Protein AF-A0A371FPD7-F1 (afdb_monomer_lite)

InterPro domains:
  IPR043128 Reverse transcriptase/Diguanylate cyclase domain [G3DSA:3.30.70.270] (1-68)
  IPR043502 DNA/RNA polymerase superfamily [SSF56672] (1-78)

Structure (mmCIF, N/CA/C/O backbone):
data_AF-A0A371FPD7-F1
#
_entry.id   AF-A0A371FPD7-F1
#
loop_
_atom_site.group_PDB
_atom_site.id
_atom_site.type_symbol
_atom_site.label_atom_id
_atom_site.label_alt_id
_atom_site.label_comp_id
_atom_site.label_asym_id
_atom_site.label_entity_id
_atom_site.label_seq_id
_atom_site.pdbx_PDB_ins_code
_atom_site.Cartn_x
_atom_site.Cartn_y
_atom_site.Cartn_z
_atom_site.occupancy
_atom_site.B_iso_or_equiv
_atom_site.auth_seq_id
_atom_site.auth_comp_id
_atom_site.auth_asym_id
_atom_site.auth_atom_id
_atom_site.pdbx_PDB_model_num
ATOM 1 N N . MET A 1 1 ? -3.638 7.652 -4.068 1.00 48.50 1 MET A N 1
ATOM 2 C CA . MET A 1 1 ? -2.335 6.984 -4.293 1.00 48.50 1 MET A CA 1
ATOM 3 C C . MET A 1 1 ? -1.193 8.016 -4.387 1.00 48.50 1 MET A C 1
ATOM 5 O O . MET A 1 1 ? -0.080 7.695 -4.786 1.00 48.50 1 MET A O 1
ATOM 9 N N . ASP A 1 2 ? -1.432 9.251 -3.926 1.00 49.75 2 ASP A N 1
ATOM 10 C CA . ASP A 1 2 ? -1.024 10.452 -4.681 1.00 49.75 2 ASP A CA 1
ATOM 11 C C . ASP A 1 2 ? 0.104 11.249 -4.016 1.00 49.75 2 ASP A C 1
ATOM 13 O O . ASP A 1 2 ? 0.236 12.450 -4.227 1.00 49.75 2 ASP A O 1
ATOM 17 N N . ARG A 1 3 ? 0.879 10.615 -3.129 1.00 53.72 3 ARG A N 1
ATOM 18 C CA . ARG A 1 3 ? 2.036 11.257 -2.470 1.00 53.72 3 ARG A CA 1
ATOM 19 C C . ARG A 1 3 ? 3.278 10.383 -2.397 1.00 53.72 3 ARG A C 1
ATOM 21 O O . ARG A 1 3 ? 4.376 10.912 -2.423 1.00 53.72 3 ARG A O 1
ATOM 28 N N . ILE A 1 4 ? 3.106 9.066 -2.321 1.00 54.44 4 ILE A N 1
ATOM 29 C CA . ILE A 1 4 ? 4.207 8.118 -2.081 1.00 54.44 4 ILE A CA 1
ATOM 30 C C . ILE A 1 4 ? 4.956 7.800 -3.383 1.00 54.44 4 ILE A C 1
ATOM 32 O O . ILE A 1 4 ? 6.146 7.514 -3.368 1.00 54.44 4 ILE A O 1
ATOM 36 N N . PHE A 1 5 ? 4.272 7.900 -4.525 1.00 60.59 5 PHE A N 1
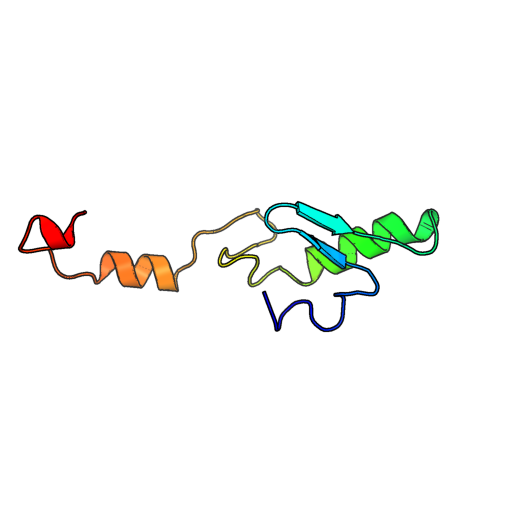ATOM 37 C CA . PHE A 1 5 ? 4.844 7.570 -5.828 1.00 60.59 5 PHE A CA 1
ATOM 38 C C . PHE A 1 5 ? 4.916 8.748 -6.788 1.00 60.59 5 PHE A C 1
ATOM 40 O O . PHE A 1 5 ? 5.211 8.521 -7.952 1.00 60.59 5 PHE A O 1
ATOM 47 N N . ASN A 1 6 ? 4.662 9.985 -6.355 1.00 60.00 6 ASN A N 1
ATOM 48 C CA . ASN A 1 6 ? 4.674 11.125 -7.283 1.00 60.00 6 ASN A CA 1
ATOM 49 C C . ASN A 1 6 ? 6.001 11.242 -8.040 1.00 60.00 6 ASN A C 1
ATOM 51 O O . ASN A 1 6 ? 5.992 11.536 -9.229 1.00 60.00 6 ASN A O 1
ATOM 55 N N . ASP A 1 7 ? 7.111 10.904 -7.384 1.00 64.56 7 ASP A N 1
ATOM 56 C CA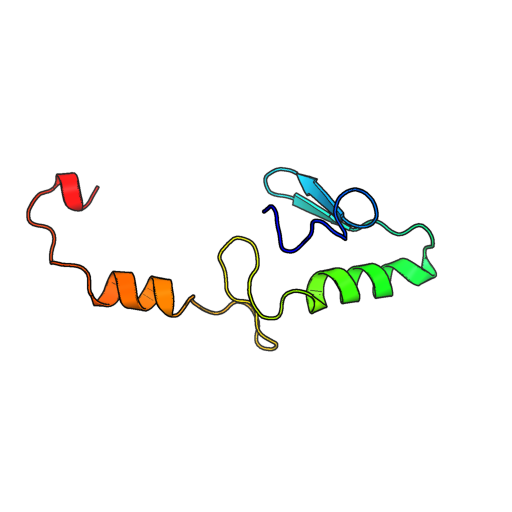 . ASP A 1 7 ? 8.443 10.969 -7.989 1.00 64.56 7 ASP A CA 1
ATOM 57 C C . ASP A 1 7 ? 8.726 9.797 -8.953 1.00 64.56 7 ASP A C 1
ATOM 59 O O . ASP A 1 7 ? 9.632 9.869 -9.784 1.00 64.56 7 ASP A O 1
ATOM 63 N N . HIS A 1 8 ? 7.940 8.715 -8.874 1.00 61.62 8 HIS A N 1
ATOM 64 C CA . HIS A 1 8 ? 8.124 7.484 -9.653 1.00 61.62 8 HIS A CA 1
ATOM 65 C C . HIS A 1 8 ? 7.009 7.240 -10.697 1.00 61.62 8 HIS A C 1
ATOM 67 O O . HIS A 1 8 ? 7.236 6.512 -11.674 1.00 61.62 8 HIS A O 1
ATOM 73 N N . ILE A 1 9 ? 5.826 7.849 -10.524 1.00 60.69 9 ILE A N 1
ATOM 74 C CA . ILE A 1 9 ? 4.661 7.759 -11.419 1.00 60.69 9 ILE A CA 1
ATOM 75 C C . ILE A 1 9 ? 4.988 8.426 -12.759 1.00 60.69 9 ILE A C 1
ATOM 77 O O . ILE A 1 9 ? 5.548 9.516 -12.823 1.00 60.69 9 ILE A O 1
ATOM 81 N N . GLY A 1 10 ? 4.654 7.742 -13.855 1.00 60.91 10 GLY A N 1
ATOM 82 C CA . GLY A 1 10 ? 4.871 8.203 -15.230 1.00 60.91 10 GLY A CA 1
ATOM 83 C C . GLY A 1 10 ? 6.245 7.844 -15.806 1.00 60.91 10 GLY A C 1
ATOM 84 O O . GLY A 1 10 ? 6.352 7.590 -17.006 1.00 60.91 10 GLY A O 1
ATOM 85 N N . ASN A 1 11 ? 7.284 7.728 -14.970 1.00 71.31 11 ASN A N 1
ATOM 86 C CA . ASN A 1 11 ? 8.645 7.412 -15.424 1.00 71.31 11 ASN A CA 1
ATOM 87 C C . ASN A 1 11 ? 9.015 5.930 -15.212 1.00 71.31 11 ASN A C 1
ATOM 89 O O . ASN A 1 11 ? 9.474 5.270 -16.145 1.00 71.31 11 ASN A O 1
ATOM 93 N N . GLN A 1 12 ? 8.786 5.389 -14.009 1.00 67.62 12 GLN A N 1
ATOM 94 C CA . GLN A 1 12 ? 9.105 3.994 -13.656 1.00 67.62 12 GLN A CA 1
ATOM 95 C C . GLN A 1 12 ? 7.880 3.169 -13.260 1.00 67.62 12 GLN A C 1
ATOM 97 O O . GLN A 1 12 ? 7.922 1.946 -13.359 1.00 67.62 12 GLN A O 1
ATOM 102 N N . VAL A 1 13 ? 6.788 3.811 -12.847 1.00 75.38 13 VAL A N 1
ATOM 103 C CA . VAL A 1 13 ? 5.553 3.144 -12.428 1.00 75.38 13 VAL A CA 1
ATOM 104 C C . VAL A 1 13 ? 4.375 3.690 -13.223 1.00 75.38 13 VAL A C 1
ATOM 106 O O . VAL A 1 13 ? 4.166 4.900 -13.289 1.00 75.38 13 VAL A O 1
ATOM 109 N N . GLU A 1 14 ? 3.590 2.788 -13.797 1.00 80.56 14 GLU A N 1
ATOM 110 C CA . GLU A 1 14 ? 2.234 3.050 -14.270 1.00 80.56 14 GLU A CA 1
ATOM 111 C C . GLU A 1 14 ? 1.255 2.292 -13.386 1.00 80.56 14 GLU A C 1
ATOM 113 O O . GLU A 1 14 ? 1.495 1.135 -13.044 1.00 80.56 14 GLU A O 1
ATOM 118 N N . VAL A 1 15 ? 0.160 2.943 -13.005 1.00 73.88 15 VAL A N 1
ATOM 119 C CA . VAL A 1 15 ? -0.867 2.305 -12.190 1.00 73.88 15 VAL A CA 1
ATOM 120 C C . VAL A 1 15 ? -2.191 2.344 -12.926 1.00 73.88 15 VAL A C 1
ATOM 122 O O . VAL A 1 15 ? -2.680 3.407 -13.302 1.00 73.88 15 VAL A O 1
ATOM 125 N N . TYR A 1 16 ? -2.748 1.160 -13.108 1.00 79.50 16 TYR A N 1
ATOM 126 C CA . TYR A 1 16 ? -4.113 0.891 -13.515 1.00 79.50 16 TYR A CA 1
ATOM 127 C C . TYR A 1 16 ? -4.869 0.449 -12.258 1.00 79.50 16 TYR A C 1
ATOM 129 O O . TYR A 1 16 ? -4.242 0.014 -11.299 1.00 79.50 16 TYR A O 1
ATOM 137 N N . VAL A 1 17 ? -6.193 0.609 -12.232 1.00 76.31 17 VAL A N 1
ATOM 138 C CA . VAL A 1 17 ? -7.044 0.480 -11.026 1.00 76.31 17 VAL A CA 1
ATOM 139 C C . VAL A 1 17 ? -6.579 -0.615 -10.052 1.00 76.31 17 VAL A C 1
ATOM 141 O O . VAL A 1 17 ? -6.332 -0.303 -8.887 1.00 76.31 17 VAL A O 1
ATOM 144 N N . ASP A 1 18 ? -6.368 -1.834 -10.555 1.00 72.94 18 ASP A N 1
ATOM 145 C CA . ASP A 1 18 ? -5.907 -2.978 -9.759 1.00 72.94 18 ASP A CA 1
ATOM 146 C C . ASP A 1 18 ? -4.450 -3.394 -10.041 1.00 72.94 18 ASP A C 1
ATOM 148 O O . ASP A 1 18 ? -3.832 -4.085 -9.229 1.00 72.94 18 ASP A O 1
ATOM 152 N N . ASP A 1 19 ? -3.869 -2.934 -11.152 1.00 77.94 19 ASP A N 1
ATOM 153 C CA . ASP A 1 19 ? -2.566 -3.385 -11.638 1.00 77.94 19 ASP A CA 1
ATOM 154 C C . ASP A 1 19 ? -1.508 -2.285 -11.567 1.00 77.94 19 ASP A C 1
ATOM 156 O O . ASP A 1 19 ? -1.664 -1.183 -12.090 1.00 77.94 19 ASP A O 1
ATOM 160 N N . MET A 1 20 ? -0.355 -2.612 -10.991 1.00 81.06 20 MET A N 1
ATOM 161 C CA . MET A 1 20 ? 0.803 -1.725 -10.972 1.00 81.06 20 MET A CA 1
ATOM 162 C C . MET A 1 20 ? 1.889 -2.271 -11.901 1.00 81.06 20 MET A C 1
ATOM 164 O O . MET A 1 20 ? 2.514 -3.292 -11.617 1.00 81.06 20 MET A O 1
ATOM 168 N N . VAL A 1 21 ? 2.133 -1.572 -13.008 1.00 84.06 21 VAL A N 1
ATOM 169 C CA . VAL A 1 21 ? 3.141 -1.922 -14.011 1.00 84.06 21 VAL A CA 1
ATOM 170 C C . VAL A 1 21 ? 4.427 -1.158 -13.717 1.00 84.06 21 VAL A C 1
ATOM 172 O O . VAL A 1 21 ? 4.464 0.072 -13.729 1.00 84.06 21 VAL A O 1
ATOM 175 N N . ILE A 1 22 ? 5.513 -1.889 -13.478 1.00 84.81 22 ILE A N 1
ATOM 176 C CA . ILE A 1 22 ? 6.838 -1.301 -13.267 1.00 84.81 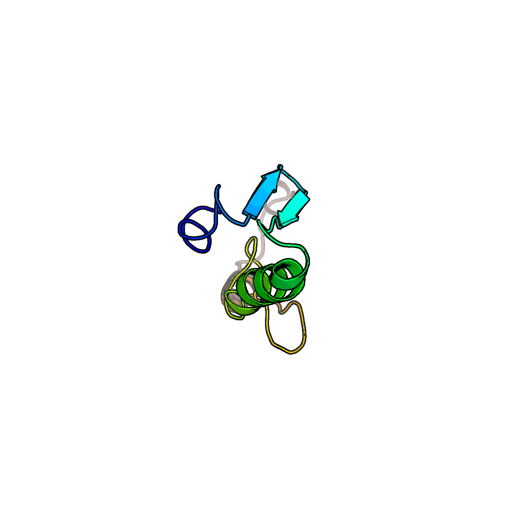22 ILE A CA 1
ATOM 177 C C . ILE A 1 22 ? 7.609 -1.387 -14.582 1.00 84.81 22 ILE A C 1
ATOM 179 O O . ILE A 1 22 ? 7.766 -2.461 -15.158 1.00 84.81 22 ILE A O 1
ATOM 183 N N . LYS A 1 23 ? 8.096 -0.249 -15.070 1.00 84.88 23 LYS A N 1
ATOM 184 C CA . LYS A 1 23 ? 8.820 -0.113 -16.336 1.00 84.88 23 LYS A CA 1
ATOM 185 C C . LYS A 1 23 ? 10.279 0.242 -16.074 1.00 84.88 23 LYS A C 1
ATOM 187 O O . LYS A 1 23 ? 10.612 0.918 -15.104 1.00 84.88 23 LYS A O 1
ATOM 192 N N . SER A 1 24 ? 11.166 -0.168 -16.976 1.00 84.81 24 SER A N 1
ATOM 193 C CA . SER A 1 24 ? 12.569 0.254 -16.960 1.00 84.81 24 SER A CA 1
ATOM 194 C C . SER A 1 24 ? 13.070 0.516 -18.374 1.00 84.81 24 SER A C 1
ATOM 196 O O . SER A 1 24 ? 12.723 -0.211 -19.302 1.00 84.81 24 SER A O 1
ATOM 198 N N . LYS A 1 25 ? 13.912 1.543 -18.542 1.00 83.31 25 LYS A N 1
ATOM 199 C CA . LYS A 1 25 ? 14.494 1.911 -19.848 1.00 83.31 25 LYS A CA 1
ATOM 200 C C . LYS A 1 25 ? 15.502 0.878 -20.353 1.00 83.31 25 LYS A C 1
ATOM 202 O O . LYS A 1 25 ? 15.754 0.790 -21.549 1.00 83.31 25 LYS A O 1
ATOM 207 N N . MET A 1 26 ? 16.102 0.109 -19.443 1.00 81.12 26 MET A N 1
ATOM 208 C CA . MET A 1 26 ? 17.115 -0.894 -19.756 1.00 81.12 26 MET A CA 1
ATOM 209 C C . MET A 1 26 ? 16.781 -2.212 -19.069 1.00 81.12 26 MET A C 1
ATOM 211 O O . MET A 1 26 ? 16.504 -2.236 -17.873 1.00 81.12 26 MET A O 1
ATOM 215 N N . LYS A 1 27 ? 16.932 -3.333 -19.783 1.00 76.56 27 LYS A N 1
ATOM 216 C CA . LYS A 1 27 ? 16.670 -4.677 -19.239 1.00 76.56 27 LYS A CA 1
ATOM 217 C C . LYS A 1 27 ? 17.452 -4.966 -17.948 1.00 76.56 27 LYS A C 1
ATOM 219 O O . LYS A 1 27 ? 16.894 -5.503 -17.001 1.00 76.56 27 LYS A O 1
ATOM 224 N N . ARG A 1 28 ? 18.726 -4.551 -17.882 1.00 82.31 28 ARG A N 1
ATOM 225 C CA . ARG A 1 28 ? 19.576 -4.701 -16.681 1.00 82.31 28 ARG A CA 1
ATOM 226 C C . ARG A 1 28 ? 19.125 -3.832 -15.501 1.00 82.31 28 ARG A C 1
ATOM 228 O O . ARG A 1 28 ? 19.345 -4.209 -14.360 1.00 82.31 28 ARG A O 1
ATOM 235 N N . GLY A 1 29 ? 18.478 -2.699 -15.772 1.00 80.31 29 GLY A N 1
ATOM 236 C CA . GLY A 1 29 ? 17.962 -1.792 -14.747 1.00 80.31 29 GLY A CA 1
ATOM 237 C C . GLY A 1 29 ? 16.619 -2.228 -14.168 1.00 80.31 29 GLY A C 1
ATOM 238 O O . GLY A 1 29 ? 16.194 -1.678 -13.160 1.00 80.31 29 GLY A O 1
ATOM 239 N N . HIS A 1 30 ? 15.952 -3.220 -14.766 1.00 82.75 30 HIS A N 1
ATOM 240 C CA . HIS A 1 30 ? 14.592 -3.580 -14.381 1.00 82.75 30 HIS A CA 1
ATOM 241 C C . HIS A 1 30 ? 14.498 -4.122 -12.953 1.00 82.75 30 HIS A C 1
ATOM 243 O O . HIS A 1 30 ? 13.604 -3.723 -12.214 1.00 82.75 30 HIS A O 1
ATOM 249 N N . VAL A 1 31 ? 15.470 -4.935 -12.528 1.00 80.94 31 VAL A N 1
ATOM 250 C CA . VAL A 1 31 ? 15.549 -5.426 -11.142 1.00 80.94 31 VAL A CA 1
ATOM 251 C C . VAL A 1 31 ? 15.725 -4.266 -10.162 1.00 80.94 31 VAL A C 1
ATOM 253 O O . VAL A 1 31 ? 15.042 -4.214 -9.148 1.00 80.94 31 VAL A O 1
ATOM 256 N N . SER A 1 32 ? 16.580 -3.294 -10.489 1.00 81.00 32 SER A N 1
ATOM 257 C CA . SER A 1 32 ? 16.787 -2.104 -9.654 1.00 81.00 32 SER A CA 1
ATOM 258 C C . SER A 1 32 ? 15.530 -1.228 -9.576 1.00 81.00 32 SER A C 1
ATOM 260 O O . SER A 1 32 ? 15.184 -0.763 -8.493 1.00 81.00 32 SER A O 1
ATOM 262 N N . SER A 1 33 ? 14.799 -1.066 -10.686 1.00 78.31 33 SER A N 1
ATOM 263 C CA . SER A 1 33 ? 13.507 -0.366 -10.706 1.00 78.31 33 SER A CA 1
ATOM 264 C C . SER A 1 33 ? 12.456 -1.074 -9.848 1.00 78.31 33 SER A C 1
ATOM 266 O O . SER A 1 33 ? 11.730 -0.413 -9.115 1.00 78.31 33 SER A O 1
ATOM 268 N N . LEU A 1 34 ? 12.391 -2.411 -9.893 1.00 78.56 34 LEU A N 1
ATOM 269 C CA . LEU A 1 34 ? 11.510 -3.184 -9.015 1.00 78.56 34 LEU A CA 1
ATOM 270 C C . LEU A 1 34 ? 11.880 -2.949 -7.548 1.00 78.56 34 LEU A C 1
ATOM 272 O O . LEU A 1 34 ? 11.024 -2.543 -6.768 1.00 78.56 34 LEU A O 1
ATOM 276 N N . VAL A 1 35 ? 13.152 -3.138 -7.189 1.00 78.12 35 VAL A N 1
ATOM 277 C CA . VAL A 1 35 ? 13.630 -2.961 -5.812 1.00 78.12 35 VAL A CA 1
ATOM 278 C C . VAL A 1 35 ? 13.303 -1.562 -5.304 1.00 78.12 35 VAL A C 1
ATOM 280 O O . VAL A 1 35 ? 12.598 -1.459 -4.315 1.00 78.12 35 VAL A O 1
ATOM 283 N N . SER A 1 36 ? 13.669 -0.498 -6.020 1.00 75.75 36 SER A N 1
ATOM 284 C CA . SER A 1 36 ? 13.372 0.883 -5.611 1.00 75.75 36 SER A CA 1
ATOM 285 C C . SER A 1 36 ? 11.876 1.117 -5.363 1.00 75.75 36 SER A C 1
ATOM 287 O O . SER A 1 36 ? 11.489 1.666 -4.335 1.00 75.75 36 SER A O 1
ATOM 289 N N . VAL A 1 37 ? 11.012 0.633 -6.254 1.00 73.12 37 VAL A N 1
ATOM 290 C CA . VAL A 1 37 ? 9.563 0.824 -6.134 1.00 73.12 37 VAL A CA 1
ATOM 291 C C . VAL A 1 37 ? 8.961 0.010 -4.980 1.00 73.12 37 VAL A C 1
ATOM 293 O O . VAL A 1 37 ? 7.979 0.439 -4.374 1.00 73.12 37 VAL A O 1
ATOM 296 N N . PHE A 1 38 ? 9.490 -1.173 -4.658 1.00 72.06 38 PHE A N 1
ATOM 297 C CA . PHE A 1 38 ? 9.042 -1.981 -3.512 1.00 72.06 38 PHE A CA 1
ATOM 298 C C . PHE A 1 38 ? 9.689 -1.560 -2.180 1.00 72.06 38 PHE A C 1
ATOM 300 O O . PHE A 1 38 ? 9.037 -1.650 -1.146 1.00 72.06 38 PHE A O 1
ATOM 307 N N . GLU A 1 39 ? 10.915 -1.046 -2.202 1.00 67.38 39 GLU A N 1
ATOM 308 C CA . GLU A 1 39 ? 11.711 -0.663 -1.030 1.00 67.38 39 GLU A CA 1
ATOM 309 C C . GLU A 1 39 ? 11.340 0.727 -0.492 1.00 67.38 39 GLU A C 1
ATOM 311 O O . GLU A 1 39 ? 11.359 0.937 0.717 1.00 67.38 39 GLU A O 1
ATOM 316 N N . VAL A 1 40 ? 10.856 1.638 -1.352 1.00 61.56 40 VAL A N 1
ATOM 317 C CA . VAL A 1 40 ? 10.233 2.918 -0.941 1.00 61.56 40 VAL A CA 1
ATOM 318 C C . VAL A 1 40 ? 8.995 2.710 -0.048 1.00 61.56 40 VAL A C 1
ATOM 320 O O . VAL A 1 40 ? 8.513 3.657 0.561 1.00 61.56 40 VAL A O 1
ATOM 323 N N . ARG A 1 41 ? 8.471 1.482 0.073 1.00 56.91 41 ARG A N 1
ATOM 324 C CA . ARG A 1 41 ? 7.209 1.180 0.759 1.00 56.91 41 ARG A CA 1
ATOM 325 C C . ARG A 1 41 ? 7.359 0.327 2.020 1.00 56.91 41 ARG A C 1
ATOM 327 O O . ARG A 1 41 ? 6.574 -0.593 2.196 1.00 56.91 41 ARG A O 1
ATOM 334 N N . ALA A 1 42 ? 8.310 0.580 2.911 1.00 55.53 42 ALA A N 1
ATOM 335 C CA . ALA A 1 42 ? 8.327 -0.108 4.216 1.00 55.53 42 ALA A CA 1
ATOM 336 C C . ALA A 1 42 ? 7.364 0.518 5.258 1.00 55.53 42 ALA A C 1
ATOM 338 O O . ALA A 1 42 ? 7.428 0.210 6.447 1.00 55.53 42 ALA A O 1
ATOM 339 N N . ASP A 1 43 ? 6.495 1.436 4.837 1.00 60.47 43 ASP A N 1
ATOM 340 C CA . ASP A 1 43 ? 5.696 2.281 5.722 1.00 60.47 43 ASP A CA 1
ATOM 341 C C . ASP A 1 43 ? 4.215 2.396 5.305 1.00 60.47 43 ASP A C 1
ATOM 343 O O . ASP A 1 43 ? 3.346 2.371 6.188 1.00 60.47 43 ASP A O 1
ATOM 347 N N . LYS A 1 44 ? 3.862 2.457 4.003 1.00 65.12 44 LYS A N 1
ATOM 348 C CA . LYS A 1 44 ? 2.449 2.357 3.552 1.00 65.12 44 LYS A CA 1
ATOM 349 C C . LYS A 1 44 ? 2.254 2.110 2.042 1.00 65.12 44 LYS A C 1
ATOM 351 O O . LYS A 1 44 ? 2.738 2.880 1.221 1.00 65.12 44 LYS A O 1
ATOM 356 N N . PHE A 1 45 ? 1.414 1.146 1.649 1.00 69.38 45 PHE A N 1
ATOM 357 C CA . PHE A 1 45 ? 0.988 0.932 0.251 1.00 69.38 45 PHE A CA 1
ATOM 358 C C . PHE A 1 45 ? -0.502 0.606 0.147 1.00 69.38 45 PHE A C 1
ATOM 360 O O . PHE A 1 45 ? -0.987 -0.242 0.883 1.00 69.38 45 PHE A O 1
ATOM 367 N N . LEU A 1 46 ? -1.246 1.287 -0.737 1.00 66.81 46 LEU A N 1
ATOM 368 C CA . LEU A 1 46 ? -2.701 1.094 -0.933 1.00 66.81 46 LEU A CA 1
ATOM 369 C C . LEU A 1 46 ? -3.526 1.073 0.374 1.00 66.81 46 LEU A C 1
ATOM 371 O O . LEU A 1 46 ? -4.577 0.453 0.471 1.00 66.81 46 LEU A O 1
ATOM 375 N N . GLY A 1 47 ? -3.053 1.766 1.415 1.00 64.94 47 GLY A N 1
ATOM 376 C CA . GLY A 1 47 ? -3.711 1.782 2.725 1.00 64.94 47 GLY A CA 1
ATOM 377 C C . GLY A 1 47 ? -3.380 0.601 3.648 1.00 64.94 47 GLY A C 1
ATOM 378 O O . GLY A 1 47 ? -3.941 0.557 4.750 1.00 64.94 47 GLY A O 1
ATOM 379 N N . PHE A 1 48 ? -2.466 -0.278 3.240 1.00 68.69 48 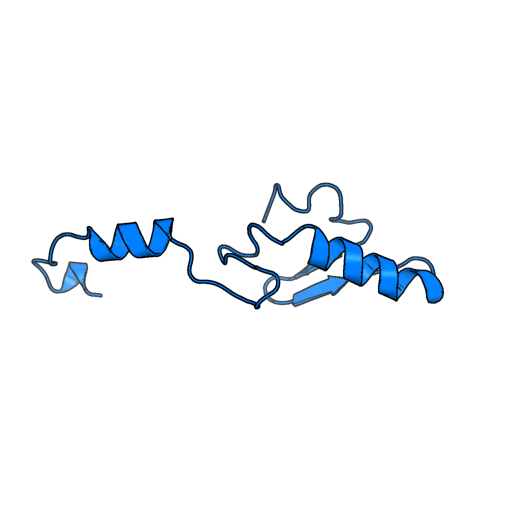PHE A N 1
ATOM 380 C CA . PHE A 1 48 ? -1.823 -1.325 4.033 1.00 68.69 48 PHE A CA 1
ATOM 381 C C . PHE A 1 48 ? -0.457 -0.863 4.544 1.00 68.69 48 PHE A C 1
ATOM 383 O O . PHE A 1 48 ? 0.170 0.009 3.941 1.00 68.69 48 PHE A O 1
ATOM 390 N N . VAL A 1 49 ? -0.015 -1.420 5.670 1.00 78.50 49 VAL A N 1
ATOM 391 C CA . VAL A 1 49 ? 1.361 -1.256 6.150 1.00 78.50 49 VAL A CA 1
ATOM 392 C C . VAL A 1 49 ? 2.165 -2.405 5.563 1.00 78.50 49 VAL A C 1
ATOM 394 O O . VAL A 1 49 ? 1.701 -3.539 5.550 1.00 78.50 49 VAL A O 1
ATOM 397 N N . LEU A 1 50 ? 3.332 -2.107 5.019 1.00 74.81 50 LEU A N 1
ATOM 398 C CA . LEU A 1 50 ? 4.234 -3.103 4.460 1.00 74.81 50 LEU A CA 1
ATOM 399 C C . LEU A 1 50 ? 5.495 -3.084 5.306 1.00 74.81 50 LEU A C 1
ATOM 401 O O . LEU A 1 50 ? 6.027 -2.017 5.564 1.00 74.81 50 LEU A O 1
ATOM 405 N N . THR A 1 51 ? 5.973 -4.237 5.740 1.00 72.19 51 THR A N 1
ATOM 406 C CA 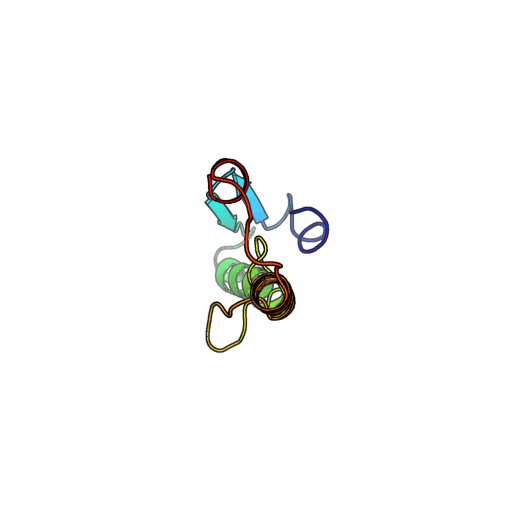. THR A 1 51 ? 7.232 -4.373 6.471 1.00 72.19 51 THR A CA 1
ATOM 407 C C . THR A 1 51 ? 8.114 -5.393 5.765 1.00 72.19 51 THR A C 1
ATOM 409 O O . THR A 1 51 ? 7.686 -6.068 4.828 1.00 72.19 51 THR A O 1
ATOM 412 N N . GLN A 1 52 ? 9.348 -5.573 6.241 1.00 69.31 52 GLN A N 1
ATOM 413 C CA . GLN A 1 52 ? 10.218 -6.652 5.752 1.00 69.31 52 GLN A CA 1
ATOM 414 C C . GLN A 1 52 ? 9.597 -8.053 5.928 1.00 69.31 52 GLN A C 1
ATOM 416 O O . GLN A 1 52 ? 10.041 -8.997 5.282 1.00 69.31 52 GLN A O 1
ATOM 421 N N . ARG A 1 53 ? 8.573 -8.202 6.785 1.00 76.31 53 ARG A N 1
ATOM 422 C CA . ARG A 1 53 ? 7.848 -9.463 7.012 1.00 76.31 53 ARG A CA 1
ATOM 423 C C . ARG A 1 53 ? 6.632 -9.643 6.096 1.00 76.31 53 ARG A C 1
ATOM 425 O O . ARG A 1 53 ? 6.043 -10.720 6.104 1.00 76.31 53 ARG A O 1
ATOM 432 N N . GLY A 1 54 ? 6.255 -8.627 5.317 1.00 74.62 54 GLY A N 1
ATOM 433 C CA . GLY A 1 54 ? 5.108 -8.657 4.410 1.00 74.62 54 GLY A CA 1
ATOM 434 C C . GLY A 1 54 ? 4.059 -7.591 4.729 1.00 74.62 54 GLY A C 1
ATOM 435 O O . GLY A 1 54 ? 4.386 -6.485 5.150 1.00 74.62 54 GLY A O 1
ATOM 436 N N . ILE A 1 55 ? 2.786 -7.905 4.481 1.00 81.75 55 ILE A N 1
ATOM 437 C CA . ILE A 1 55 ? 1.663 -6.996 4.743 1.00 81.75 55 ILE A CA 1
ATOM 438 C C . ILE A 1 55 ? 1.288 -7.074 6.225 1.00 81.75 55 ILE A C 1
ATOM 440 O O . ILE A 1 55 ? 0.930 -8.139 6.722 1.00 81.75 55 ILE A O 1
ATOM 444 N N . GLU A 1 56 ? 1.309 -5.937 6.914 1.00 82.94 56 GLU A N 1
ATOM 445 C CA . GLU A 1 56 ? 0.894 -5.807 8.306 1.00 82.94 56 GLU A CA 1
ATOM 446 C C . GLU A 1 56 ? -0.405 -5.003 8.444 1.00 82.94 56 GLU A C 1
ATOM 448 O O . GLU A 1 56 ? -0.721 -4.085 7.672 1.00 82.94 56 GLU A O 1
ATOM 453 N N . ALA A 1 57 ? -1.182 -5.359 9.468 1.00 82.69 57 ALA A N 1
ATOM 454 C CA . ALA A 1 57 ? -2.389 -4.637 9.823 1.00 82.69 57 ALA A CA 1
ATOM 455 C C . ALA A 1 57 ? -2.032 -3.210 10.255 1.00 82.69 57 ALA A C 1
ATOM 457 O O . ALA A 1 57 ? -1.097 -2.983 11.020 1.00 82.69 57 ALA A O 1
ATOM 458 N N . ASN A 1 58 ? -2.790 -2.223 9.777 1.00 83.88 58 ASN A N 1
ATOM 459 C CA . ASN A 1 58 ? -2.536 -0.840 10.153 1.00 83.88 58 ASN A CA 1
ATOM 460 C C . ASN A 1 58 ? -2.971 -0.605 11.613 1.00 83.88 58 ASN A C 1
ATOM 462 O O . ASN A 1 58 ? -4.179 -0.606 11.868 1.00 83.88 58 ASN A O 1
ATOM 466 N N . PRO A 1 59 ? -2.051 -0.301 12.549 1.00 83.81 59 PRO A N 1
ATOM 467 C CA . PRO A 1 59 ? -2.385 -0.188 13.968 1.00 83.81 59 PRO A CA 1
ATOM 468 C C . PRO A 1 59 ? -3.404 0.922 14.249 1.00 83.81 59 PRO A C 1
ATOM 470 O O . PRO A 1 59 ? -4.240 0.776 15.133 1.00 83.81 59 PRO A O 1
ATOM 473 N N . LYS A 1 60 ? -3.425 1.998 13.448 1.00 85.38 60 LYS A N 1
ATOM 474 C CA . LYS A 1 60 ? -4.433 3.064 13.577 1.00 85.38 60 LYS A CA 1
ATOM 475 C C . LYS A 1 60 ? -5.828 2.582 13.178 1.00 85.38 60 LYS A C 1
ATOM 477 O O . LYS A 1 60 ? -6.798 2.929 13.842 1.00 85.38 60 LYS A O 1
ATOM 482 N N . LYS A 1 61 ? -5.939 1.776 12.113 1.00 86.50 61 LYS A N 1
ATOM 483 C CA . LYS A 1 61 ? -7.222 1.176 11.704 1.00 86.50 61 LYS A CA 1
ATOM 484 C C . LYS A 1 61 ? -7.687 0.142 12.730 1.00 86.50 61 LYS A C 1
ATOM 486 O O . LYS A 1 61 ? -8.854 0.156 13.099 1.00 86.50 61 LYS A O 1
ATOM 491 N N . CYS A 1 62 ? -6.773 -0.687 13.238 1.00 88.38 62 CYS A N 1
ATOM 492 C CA . CYS A 1 62 ? -7.066 -1.629 14.319 1.00 88.38 62 CYS A CA 1
ATOM 493 C C . CYS A 1 62 ? -7.584 -0.902 15.561 1.00 88.38 62 CYS A C 1
ATOM 495 O O . CYS A 1 62 ? -8.612 -1.287 16.103 1.00 88.38 62 CYS A O 1
ATOM 497 N N . GLN A 1 63 ? -6.934 0.190 15.969 1.00 90.94 63 GLN A N 1
ATOM 498 C CA . GLN A 1 63 ? -7.360 0.956 17.136 1.00 90.94 63 GLN A CA 1
ATOM 499 C C . GLN A 1 63 ? -8.726 1.622 16.937 1.00 90.94 63 GLN A C 1
ATOM 501 O O . GLN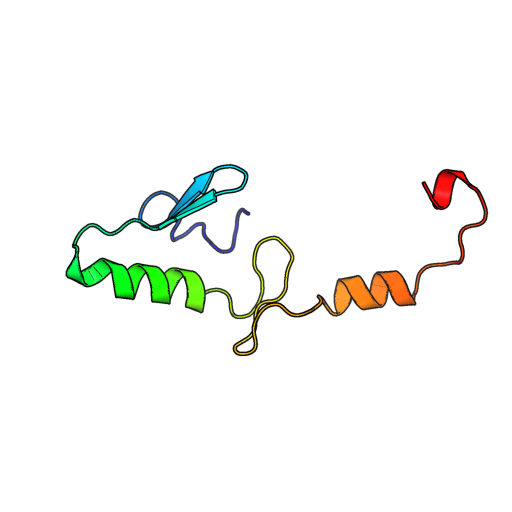 A 1 63 ? -9.515 1.675 17.874 1.00 90.94 63 GLN A O 1
ATOM 506 N N . ALA A 1 64 ? -9.028 2.102 15.728 1.00 90.50 64 ALA A N 1
ATOM 507 C CA . ALA A 1 64 ? -10.345 2.649 15.410 1.00 90.50 64 ALA A CA 1
ATOM 508 C C . ALA A 1 64 ? -11.451 1.589 15.538 1.00 90.50 64 ALA A C 1
ATOM 510 O O . ALA A 1 64 ? -12.528 1.892 16.040 1.00 90.50 64 ALA A O 1
ATOM 511 N N . VAL A 1 65 ? -11.162 0.347 15.135 1.00 89.81 65 VAL A N 1
ATOM 512 C CA . VAL A 1 65 ? -12.071 -0.795 15.304 1.00 89.81 65 VAL A CA 1
ATOM 513 C C . VAL A 1 65 ? -12.199 -1.174 16.781 1.00 89.81 65 VAL A C 1
ATOM 515 O O . VAL A 1 65 ? -13.307 -1.321 17.274 1.00 89.81 65 VAL A O 1
ATOM 518 N N . ILE A 1 66 ? -11.092 -1.270 17.519 1.00 92.38 66 ILE A N 1
ATOM 519 C CA . ILE A 1 66 ? -11.101 -1.609 18.954 1.00 92.38 66 ILE A CA 1
ATOM 520 C C . ILE A 1 66 ? -11.879 -0.570 19.775 1.00 92.38 66 ILE A C 1
ATOM 522 O O . ILE A 1 66 ? -12.601 -0.930 20.699 1.00 92.38 66 ILE A O 1
ATOM 526 N N . ASN A 1 67 ? -11.751 0.712 19.431 1.00 93.62 67 ASN A N 1
ATOM 527 C CA . ASN A 1 67 ? -12.395 1.812 20.149 1.00 93.62 67 ASN A CA 1
ATOM 528 C C . ASN A 1 67 ? -13.797 2.149 19.618 1.00 93.62 67 ASN A C 1
ATOM 530 O O . ASN A 1 67 ? -14.366 3.166 20.023 1.00 93.62 67 ASN A O 1
ATOM 534 N N . MET A 1 68 ? -14.348 1.358 18.692 1.00 92.00 68 MET A N 1
ATOM 535 C CA . MET A 1 68 ? -15.682 1.628 18.170 1.00 92.00 68 MET A CA 1
ATOM 536 C C . MET A 1 68 ? -16.737 1.423 19.265 1.00 92.00 68 MET A C 1
ATOM 538 O O . MET A 1 68 ? -16.651 0.499 20.076 1.00 92.00 68 MET A O 1
ATOM 542 N N . LYS A 1 69 ? -17.767 2.270 19.279 1.00 93.00 69 LYS A N 1
ATOM 543 C CA . LYS A 1 69 ? -18.950 2.039 20.114 1.00 93.00 69 LYS A CA 1
ATOM 544 C C . LYS A 1 69 ? -19.756 0.881 19.523 1.00 93.00 69 LYS A C 1
ATOM 546 O O . LYS A 1 69 ? -19.872 0.791 18.303 1.00 93.00 69 LYS A O 1
ATOM 551 N N . SER A 1 70 ? -20.338 0.031 20.372 1.00 92.44 70 SER A N 1
ATOM 552 C CA . SER A 1 70 ? -21.241 -1.022 19.903 1.00 92.44 70 SER A CA 1
ATOM 553 C C . SER A 1 70 ? -22.393 -0.409 19.095 1.00 92.44 70 SER A C 1
ATOM 555 O O . SER A 1 70 ? -23.033 0.528 19.590 1.00 92.44 70 SER A O 1
ATOM 557 N N . PRO A 1 71 ? -22.653 -0.909 17.876 1.00 93.00 71 PRO A N 1
ATOM 558 C CA . PRO A 1 71 ? -23.732 -0.402 17.049 1.00 93.00 71 PRO A CA 1
ATOM 559 C C . PRO A 1 71 ? -25.081 -0.673 17.718 1.00 93.00 71 PRO A C 1
ATOM 561 O O . PRO A 1 71 ? -25.303 -1.711 18.341 1.00 93.00 71 PRO A O 1
ATOM 564 N N . SER A 1 72 ? -25.976 0.296 17.601 1.00 94.06 72 SER A N 1
ATOM 565 C CA . SER A 1 72 ? -27.304 0.317 18.214 1.00 94.06 72 SER A CA 1
ATOM 566 C C . SER A 1 72 ? -28.437 0.093 17.214 1.00 94.06 72 SER A C 1
ATOM 568 O O . SER A 1 72 ? -29.594 -0.034 17.609 1.00 94.06 72 SER A O 1
ATOM 570 N N . SER A 1 73 ? -28.126 0.016 15.918 1.00 93.25 73 SER A N 1
ATOM 571 C CA . SER A 1 73 ? -29.116 -0.243 14.876 1.00 93.25 73 SER A CA 1
ATOM 572 C C . SER A 1 73 ? -28.571 -1.147 13.776 1.00 93.25 73 SER A C 1
ATOM 574 O O . SER A 1 73 ? -27.371 -1.192 13.525 1.00 93.25 73 SER A O 1
ATOM 576 N N . VAL A 1 74 ? -29.472 -1.837 13.072 1.00 88.62 74 VAL A N 1
ATOM 577 C CA . VAL A 1 74 ? -29.117 -2.684 11.919 1.00 88.62 74 VAL A CA 1
ATOM 578 C C . VAL A 1 74 ? -28.413 -1.870 10.827 1.00 88.62 74 VAL A C 1
ATOM 580 O O . VAL A 1 74 ? -27.473 -2.360 10.213 1.00 88.62 74 VAL A O 1
ATOM 583 N N . LYS A 1 75 ? -28.796 -0.599 10.650 1.00 90.06 75 LYS A N 1
ATOM 584 C CA . LYS A 1 75 ? -28.158 0.318 9.694 1.00 90.06 75 LYS A CA 1
ATOM 585 C C . LYS A 1 75 ? -26.698 0.636 10.031 1.00 90.06 75 LYS A C 1
ATOM 587 O O . LYS A 1 75 ? -25.972 1.051 9.145 1.00 90.06 75 LYS A O 1
ATOM 592 N N . GLU A 1 76 ? -26.281 0.483 11.288 1.00 88.19 76 GLU A N 1
ATOM 593 C CA . GLU A 1 76 ? -24.890 0.704 11.715 1.00 88.19 76 GLU A CA 1
ATOM 594 C C . GLU A 1 76 ? -24.004 -0.541 11.517 1.00 88.19 76 GLU A C 1
ATOM 596 O O . GLU A 1 76 ? -22.793 -0.457 11.699 1.00 88.19 76 GLU A O 1
ATOM 601 N N . VAL A 1 77 ? -24.595 -1.690 11.161 1.00 85.00 77 VAL A N 1
ATOM 602 C CA . VAL A 1 77 ? -23.897 -2.976 10.953 1.00 85.00 77 VAL A CA 1
ATOM 603 C C . VAL A 1 77 ? -23.846 -3.385 9.470 1.00 85.00 77 VAL A C 1
ATOM 605 O O . VAL A 1 77 ? -23.079 -4.279 9.117 1.00 85.00 77 VAL A O 1
ATOM 608 N N . GLN A 1 78 ? -24.655 -2.756 8.611 1.00 70.25 78 GLN A N 1
ATOM 609 C CA . GLN A 1 78 ? -24.725 -2.999 7.160 1.00 70.25 78 GLN A CA 1
ATOM 610 C C . GLN A 1 78 ? -23.804 -2.062 6.381 1.00 70.25 78 GLN A C 1
ATOM 612 O O . GLN A 1 78 ? -23.220 -2.542 5.385 1.00 70.25 78 GLN A O 1
#

Foldseek 3Di:
DDPLCVVPDPPQWDDDPPDIDGDDPDPVCRVVSVCVVVVSQCQDDPRFHQHPVGTDDDVVVVVCVVPDDDDPDPVVVD

Radius of gyration: 17.69 Å; chains: 1; bounding box: 49×21×40 Å

Organism: Mucuna pruriens (NCBI:txid157652)

Sequence (78 aa):
MDRIFNDHIGNQVEVYVDDMVIKSKMKRGHVSSLVSVFEVRADKFLGFVLTQRGIEANPKKCQAVINMKSPSSVKEVQ

Secondary structure (DSSP, 8-state):
-TTTSTTTBTTTEEE-SS-EEE--SSGGGHHHHHHHHHHTTSS-BTTBEEETTEEE--HHHHHHHHTPPPP-SGGGT-

pLDDT: mean 76.53, std 11.53, range [48.5, 94.06]